Protein AF-A0A8J2JQA1-F1 (afdb_monomer_lite)

Secondary structure (DSSP, 8-state):
-B-B----GGGTTSPPPBPPPP-S----SSPPPPBSEEESSSSSS-EEESBS---B------HHHHHHHHTT-------------STTTS--GGG---------

Sequence (104 aa):
IPYAKPPLGNLRFADPLPFDKWTDVIDGRETGPECAQVNGMGLGAADVFGSEDCLHINVFAPKQLHEETLAGKRTKQPVIVYIHGGGYVMGSSKRVIPRVSLDG

Organism: NCBI:txid39272

Radius of gyration: 17.09 Å; chains: 1; bounding box: 46×27×45 Å

Foldseek 3Di:
DAQFPQCDDVSPPPDTHGDDDDPDDDDLPDFAKFDFAWDDPPPDDTDTDIDSRGRDDHDDDQPVVVVCVVVVHDDDDDDDDDDFDDPVHGDDPVVDDDPPPSPD

pLDDT: mean 87.4, std 12.91, range [43.88, 98.25]

Structure (mmCIF, N/CA/C/O backbone):
data_AF-A0A8J2JQA1-F1
#
_entry.id   AF-A0A8J2JQA1-F1
#
loop_
_atom_site.group_PDB
_atom_site.id
_atom_site.type_symbol
_atom_site.label_atom_id
_atom_site.label_alt_id
_atom_site.label_comp_id
_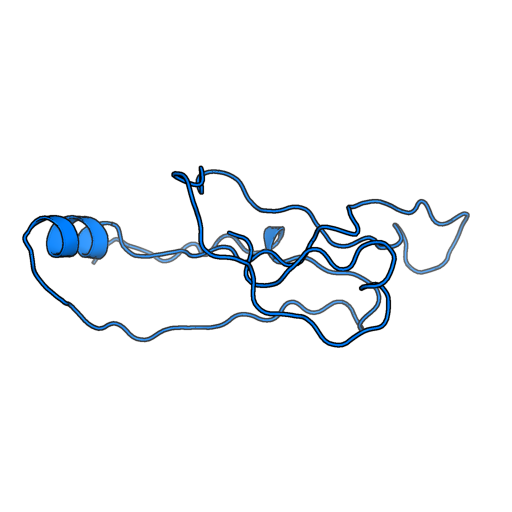atom_site.label_asym_id
_atom_site.label_entity_id
_atom_site.label_seq_id
_atom_site.pdbx_PDB_ins_code
_atom_site.Cartn_x
_atom_site.Cartn_y
_atom_site.Cartn_z
_atom_site.occupancy
_atom_site.B_iso_or_equiv
_atom_site.auth_seq_id
_atom_site.auth_comp_id
_atom_site.auth_asym_id
_atom_site.auth_atom_id
_atom_site.pdbx_PDB_model_num
ATOM 1 N N . ILE A 1 1 ? -0.132 -4.559 3.921 1.00 93.00 1 ILE A N 1
ATOM 2 C CA . ILE A 1 1 ? -1.505 -4.810 3.405 1.00 93.00 1 ILE A CA 1
ATOM 3 C C . ILE A 1 1 ? -1.559 -4.404 1.931 1.00 93.00 1 ILE A C 1
ATOM 5 O O . ILE A 1 1 ? -1.154 -3.278 1.656 1.00 93.00 1 ILE A O 1
ATOM 9 N N . PRO A 1 2 ? -1.990 -5.259 0.987 1.00 94.25 2 PRO A N 1
ATOM 10 C CA . PRO A 1 2 ? -2.126 -4.868 -0.418 1.00 94.25 2 PRO A CA 1
ATOM 11 C C . PRO A 1 2 ? -3.282 -3.872 -0.595 1.00 94.25 2 PRO A C 1
ATOM 13 O O . PRO A 1 2 ? -4.365 -4.085 -0.048 1.00 94.25 2 PRO A O 1
ATOM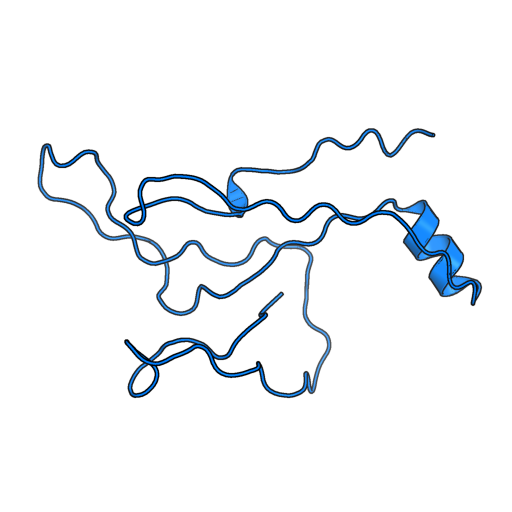 16 N N . TYR A 1 3 ? -3.057 -2.783 -1.336 1.00 94.94 3 TYR A N 1
ATOM 17 C CA . TYR A 1 3 ? -4.100 -1.785 -1.637 1.00 94.94 3 TYR A CA 1
ATOM 18 C C . TYR A 1 3 ? -4.550 -1.790 -3.107 1.00 94.94 3 TYR A C 1
ATOM 20 O O . TYR A 1 3 ? -5.571 -1.191 -3.436 1.00 94.94 3 TYR A O 1
ATOM 28 N N . ALA A 1 4 ? -3.814 -2.472 -3.984 1.00 97.00 4 ALA A N 1
ATOM 29 C CA . ALA A 1 4 ? -4.122 -2.636 -5.402 1.00 97.00 4 ALA A CA 1
ATOM 30 C C . ALA A 1 4 ? -3.620 -4.001 -5.892 1.00 97.00 4 ALA A C 1
ATOM 32 O O . ALA A 1 4 ? -2.797 -4.631 -5.224 1.00 97.00 4 ALA A O 1
ATOM 33 N N . LYS A 1 5 ? -4.108 -4.465 -7.049 1.00 97.12 5 LYS A N 1
ATOM 34 C CA . LYS A 1 5 ? -3.580 -5.680 -7.691 1.00 97.12 5 LYS A CA 1
ATOM 35 C C . LYS A 1 5 ? -2.086 -5.518 -8.000 1.00 97.12 5 LYS A C 1
ATOM 37 O O . LYS A 1 5 ? -1.688 -4.421 -8.395 1.00 97.12 5 LYS A O 1
ATOM 42 N N . PRO A 1 6 ? -1.278 -6.589 -7.886 1.00 96.94 6 PRO A N 1
ATOM 43 C CA . PRO A 1 6 ? 0.122 -6.545 -8.289 1.00 96.94 6 PRO A CA 1
ATOM 44 C C . PRO A 1 6 ? 0.253 -6.065 -9.747 1.00 96.94 6 PRO A C 1
ATOM 46 O O . PRO A 1 6 ? -0.412 -6.631 -10.620 1.00 96.94 6 PRO A O 1
ATOM 49 N N . PRO A 1 7 ? 1.092 -5.058 -10.048 1.00 97.69 7 PRO A N 1
ATOM 50 C CA . PRO A 1 7 ? 1.252 -4.499 -11.393 1.00 97.69 7 PRO A CA 1
ATOM 51 C C . PRO A 1 7 ? 2.156 -5.386 -12.272 1.00 97.69 7 PRO A C 1
ATOM 53 O O . PRO A 1 7 ? 3.128 -4.931 -12.871 1.00 97.69 7 PRO A O 1
ATOM 56 N N . LEU A 1 8 ? 1.856 -6.686 -12.315 1.00 97.75 8 LEU A N 1
ATOM 57 C CA . LEU A 1 8 ? 2.636 -7.710 -13.006 1.00 97.75 8 LEU A CA 1
ATOM 58 C C . LEU A 1 8 ? 2.063 -8.013 -14.394 1.00 97.75 8 LEU A C 1
ATOM 60 O O . LEU A 1 8 ? 0.856 -7.917 -14.628 1.00 97.75 8 LEU A O 1
ATOM 64 N N . GLY A 1 9 ? 2.929 -8.448 -15.313 1.00 97.00 9 GLY A N 1
ATOM 65 C CA . GLY A 1 9 ? 2.528 -8.888 -16.653 1.00 97.00 9 GLY A CA 1
ATOM 66 C C . GLY A 1 9 ? 1.718 -7.820 -17.391 1.00 97.00 9 GLY A C 1
ATOM 67 O O . GLY A 1 9 ? 2.188 -6.700 -17.570 1.00 97.00 9 GLY A O 1
ATOM 68 N N . ASN A 1 10 ? 0.484 -8.153 -17.776 1.00 97.56 10 ASN A N 1
ATOM 69 C CA . ASN A 1 10 ? -0.416 -7.243 -18.500 1.00 97.56 10 ASN A CA 1
ATOM 70 C C . ASN A 1 10 ? -0.890 -6.036 -17.671 1.00 97.56 10 ASN A C 1
ATOM 72 O O . ASN A 1 10 ? -1.477 -5.119 -18.235 1.00 97.56 10 ASN A O 1
ATOM 76 N N . LEU A 1 11 ? -0.673 -6.037 -16.351 1.00 97.94 11 LEU A N 1
ATOM 77 C CA . LEU A 1 11 ? -0.956 -4.889 -15.485 1.00 97.94 11 LEU A CA 1
ATOM 78 C C . LEU A 1 11 ? 0.241 -3.937 -15.362 1.00 97.94 11 LEU A C 1
ATOM 80 O O . LEU A 1 11 ? 0.116 -2.870 -14.763 1.00 97.94 11 LEU A O 1
ATOM 84 N N . ARG A 1 12 ? 1.402 -4.290 -15.928 1.00 97.88 12 ARG A N 1
ATOM 85 C CA . ARG A 1 12 ? 2.546 -3.382 -15.973 1.00 97.88 12 ARG A CA 1
ATOM 86 C C . ARG A 1 12 ? 2.217 -2.202 -16.893 1.00 97.88 12 ARG A C 1
ATOM 88 O O . ARG A 1 12 ? 1.749 -2.399 -18.011 1.00 97.88 12 ARG A O 1
ATOM 95 N N . PHE A 1 13 ? 2.499 -0.986 -16.424 1.00 96.94 13 PHE A N 1
ATOM 96 C CA . PHE A 1 13 ? 2.206 0.279 -17.122 1.00 96.94 13 PHE A CA 1
ATOM 97 C C . PHE A 1 13 ? 0.713 0.566 -17.357 1.00 96.94 13 PHE A C 1
ATOM 99 O O . PHE A 1 13 ? 0.374 1.405 -18.190 1.00 96.94 13 PHE A O 1
ATOM 106 N N . ALA A 1 14 ? -0.171 -0.106 -16.622 1.00 97.62 14 ALA A N 1
ATOM 107 C CA . ALA A 1 14 ? -1.591 0.208 -16.569 1.00 97.62 14 ALA A CA 1
ATOM 108 C C . ALA A 1 14 ? -1.932 0.947 -15.266 1.00 97.62 14 ALA A C 1
ATOM 110 O O . ALA A 1 14 ? -1.166 0.912 -14.298 1.00 97.62 14 ALA A O 1
ATOM 111 N N . ASP A 1 15 ? -3.104 1.581 -15.230 1.00 98.25 15 ASP A N 1
ATOM 112 C CA . ASP A 1 15 ? -3.646 2.137 -13.992 1.00 98.25 15 ASP A CA 1
ATOM 113 C C . ASP A 1 15 ? -3.855 1.029 -12.941 1.00 98.25 15 ASP A C 1
ATOM 115 O O . ASP A 1 15 ? -4.236 -0.099 -13.287 1.00 98.25 15 ASP A O 1
ATOM 119 N N . PRO A 1 16 ? -3.635 1.320 -11.645 1.00 97.62 16 PRO A N 1
ATOM 120 C CA . PRO A 1 16 ? -3.809 0.333 -10.592 1.00 97.62 16 PRO A CA 1
ATOM 121 C C . PRO A 1 16 ? -5.271 -0.109 -10.504 1.00 97.62 16 PRO A C 1
ATOM 123 O O . PRO A 1 16 ? -6.189 0.706 -10.403 1.00 97.62 16 PRO A O 1
ATOM 126 N N . LEU A 1 17 ? -5.485 -1.423 -10.479 1.00 97.88 17 LEU A N 1
ATOM 127 C CA . LEU A 1 17 ? -6.807 -2.000 -10.263 1.00 97.88 17 LEU A CA 1
ATOM 128 C C . LEU A 1 17 ? -7.046 -2.267 -8.771 1.00 97.88 17 LEU A C 1
ATOM 130 O O . LEU A 1 17 ? -6.102 -2.642 -8.066 1.00 97.88 17 LEU A O 1
ATOM 134 N N . PRO A 1 18 ? -8.294 -2.142 -8.280 1.00 96.56 18 PRO A N 1
ATOM 135 C CA . PRO A 1 18 ? -8.636 -2.505 -6.909 1.00 96.56 18 PRO A CA 1
ATOM 136 C C . PRO A 1 18 ? -8.198 -3.932 -6.588 1.00 96.56 18 PRO A C 1
ATOM 138 O O . PRO A 1 18 ? -8.410 -4.842 -7.395 1.00 96.56 18 PRO A O 1
ATOM 141 N N . PHE A 1 19 ? -7.601 -4.127 -5.411 1.00 93.25 19 PHE A N 1
ATOM 142 C CA . PHE A 1 19 ? -7.271 -5.470 -4.945 1.00 93.25 19 PHE A CA 1
ATOM 143 C C . PHE A 1 19 ? -8.547 -6.315 -4.841 1.00 93.25 19 PHE A C 1
ATOM 1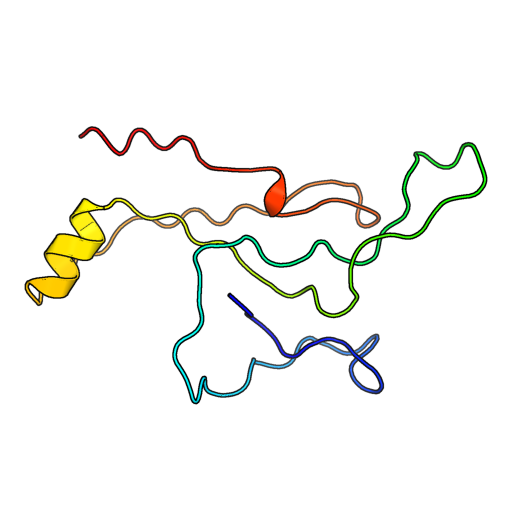45 O O . PHE A 1 19 ? -9.617 -5.804 -4.494 1.00 93.25 19 PHE A O 1
ATOM 152 N N . ASP A 1 20 ? -8.438 -7.603 -5.164 1.00 89.88 20 ASP A N 1
ATOM 153 C CA . ASP A 1 20 ? -9.566 -8.521 -5.040 1.00 89.88 20 ASP A CA 1
ATOM 154 C C . ASP A 1 20 ? -9.986 -8.669 -3.569 1.00 89.88 20 ASP A C 1
ATOM 156 O O . ASP A 1 20 ? -9.267 -8.298 -2.638 1.00 89.88 20 ASP A O 1
ATOM 160 N N . LYS A 1 21 ? -11.185 -9.203 -3.332 1.00 89.00 21 LYS A N 1
ATOM 161 C CA . LYS A 1 21 ? -11.640 -9.452 -1.960 1.00 89.00 21 LYS A CA 1
ATOM 162 C C . LYS A 1 21 ? -10.658 -10.385 -1.255 1.00 89.00 21 LYS A C 1
ATOM 164 O O . LYS A 1 21 ? -10.269 -11.409 -1.810 1.00 89.00 21 LYS A O 1
ATOM 169 N N . TRP A 1 22 ? -10.309 -10.051 -0.018 1.00 86.75 22 TRP A N 1
ATOM 170 C CA . TRP A 1 22 ? -9.519 -10.935 0.829 1.00 86.75 22 TRP A CA 1
ATOM 171 C C . TRP A 1 22 ? -10.355 -12.168 1.157 1.00 86.75 22 TRP A C 1
ATOM 173 O O . TRP A 1 22 ? -11.446 -12.046 1.716 1.00 86.75 22 TRP A O 1
ATOM 183 N N . THR A 1 23 ? -9.869 -13.339 0.760 1.00 89.06 23 THR A N 1
ATOM 184 C CA . THR A 1 23 ? -10.510 -14.624 1.067 1.00 89.06 23 THR A CA 1
ATOM 185 C C . THR A 1 23 ? -10.102 -15.144 2.437 1.00 89.06 23 THR A C 1
ATOM 187 O O . THR A 1 23 ? -10.872 -15.866 3.062 1.00 89.06 23 THR A O 1
ATOM 190 N N . ASP A 1 24 ? -8.932 -14.720 2.918 1.00 89.12 24 ASP A N 1
ATOM 191 C CA . ASP A 1 24 ? -8.285 -15.224 4.123 1.00 89.12 24 ASP A CA 1
ATOM 192 C C . ASP A 1 24 ? -7.708 -14.088 4.976 1.00 89.12 24 ASP A C 1
ATOM 194 O O . ASP A 1 24 ? -7.596 -12.933 4.548 1.00 89.12 24 ASP A O 1
ATOM 198 N N . VAL A 1 25 ? -7.331 -14.425 6.212 1.00 90.94 25 VAL A N 1
ATOM 199 C CA . VAL A 1 25 ? -6.651 -13.498 7.123 1.00 90.94 25 VAL A CA 1
ATOM 200 C C . VAL A 1 25 ? -5.266 -13.165 6.569 1.00 90.94 25 VAL A C 1
ATOM 202 O O . VAL A 1 25 ? -4.448 -14.052 6.339 1.00 90.94 25 VAL A O 1
ATOM 205 N N . ILE A 1 26 ? -4.985 -11.872 6.405 1.00 88.50 26 ILE A N 1
ATOM 206 C CA . ILE A 1 26 ? -3.661 -11.379 6.020 1.00 88.50 26 ILE A CA 1
ATOM 207 C C . ILE A 1 26 ? -2.835 -11.152 7.285 1.00 88.50 26 ILE A C 1
ATOM 209 O O . ILE A 1 26 ? -3.240 -10.395 8.170 1.00 88.50 26 ILE A O 1
ATOM 213 N N . ASP A 1 27 ? -1.651 -11.759 7.349 1.00 90.81 27 ASP A N 1
ATOM 214 C CA . ASP A 1 27 ? -0.668 -11.432 8.379 1.00 90.81 27 ASP A CA 1
ATOM 215 C C . ASP A 1 27 ? -0.077 -10.038 8.117 1.00 90.81 27 ASP A C 1
ATOM 217 O O . ASP A 1 27 ? 0.727 -9.832 7.209 1.00 90.81 27 ASP A O 1
ATOM 221 N N . GLY A 1 28 ? -0.528 -9.058 8.899 1.00 90.06 28 GLY A N 1
ATOM 222 C CA . GLY A 1 28 ? -0.113 -7.660 8.798 1.00 90.06 28 GLY A CA 1
ATOM 223 C C . GLY A 1 28 ? 1.053 -7.268 9.706 1.00 90.06 28 GLY A C 1
ATOM 224 O O . GLY A 1 28 ? 1.243 -6.073 9.918 1.00 90.06 28 GLY A O 1
ATOM 225 N N . ARG A 1 29 ? 1.786 -8.226 10.294 1.00 90.38 29 ARG A N 1
ATOM 226 C CA . ARG A 1 29 ? 2.869 -7.936 11.257 1.00 90.38 29 ARG A CA 1
ATOM 227 C C . ARG A 1 29 ? 4.153 -7.421 10.610 1.00 90.38 29 ARG A C 1
ATOM 229 O O . ARG A 1 29 ? 4.915 -6.719 11.265 1.00 90.38 29 ARG A O 1
ATOM 236 N N . GLU A 1 30 ? 4.366 -7.738 9.337 1.00 90.19 30 GLU A N 1
ATOM 237 C CA . GLU A 1 30 ? 5.556 -7.350 8.582 1.00 90.19 30 GLU A CA 1
ATOM 238 C C . GLU A 1 30 ? 5.248 -6.269 7.543 1.00 90.19 30 GLU A C 1
ATOM 240 O O . GLU A 1 30 ? 4.148 -6.175 6.990 1.00 90.19 30 GLU A O 1
ATOM 245 N N . THR A 1 31 ? 6.256 -5.453 7.243 1.00 90.69 31 THR A N 1
ATOM 246 C CA . THR A 1 31 ? 6.132 -4.424 6.204 1.00 90.69 31 THR A CA 1
ATOM 247 C C . THR A 1 31 ? 6.175 -5.034 4.801 1.00 90.69 31 THR A C 1
ATOM 249 O O . THR A 1 31 ? 7.045 -5.854 4.486 1.00 90.69 31 THR A O 1
ATOM 252 N N . GLY A 1 32 ? 5.270 -4.580 3.926 1.00 90.62 32 GLY A N 1
ATOM 253 C CA . GLY A 1 32 ? 5.218 -5.012 2.521 1.00 90.62 32 GLY A CA 1
ATOM 254 C C . GLY A 1 32 ? 6.475 -4.614 1.733 1.00 90.62 32 GLY A C 1
ATOM 255 O O . GLY A 1 32 ? 7.148 -3.668 2.134 1.00 90.62 32 GLY A O 1
ATOM 256 N N . PRO A 1 33 ? 6.828 -5.321 0.647 1.00 93.56 33 PRO A N 1
ATOM 257 C CA . PRO A 1 33 ? 8.098 -5.151 -0.068 1.00 93.56 33 PRO A CA 1
ATOM 258 C C . PRO A 1 33 ? 8.296 -3.736 -0.638 1.00 93.56 33 PRO A C 1
ATOM 260 O O . PRO A 1 33 ? 7.336 -3.027 -0.929 1.00 93.56 33 PRO A O 1
ATOM 263 N N . GLU A 1 34 ? 9.557 -3.329 -0.815 1.00 94.31 34 GLU A N 1
ATOM 264 C CA . GLU A 1 34 ? 9.878 -2.090 -1.538 1.00 94.31 34 GLU A CA 1
ATOM 265 C C . GLU A 1 34 ? 9.642 -2.281 -3.036 1.00 94.31 34 GLU A C 1
ATOM 267 O O . GLU A 1 34 ? 9.878 -3.371 -3.567 1.00 94.31 34 GLU A O 1
ATOM 272 N N . CYS A 1 35 ? 9.219 -1.220 -3.722 1.00 96.12 35 CYS A N 1
ATOM 273 C CA . CYS A 1 35 ? 9.117 -1.251 -5.175 1.00 96.12 35 CYS A CA 1
ATOM 274 C C . CYS A 1 35 ? 10.484 -1.428 -5.826 1.00 96.12 35 CYS A C 1
ATOM 276 O O . CYS A 1 35 ? 11.484 -0.929 -5.304 1.00 96.12 35 CYS A O 1
ATOM 278 N N . ALA A 1 36 ? 10.494 -2.119 -6.967 1.00 94.69 36 ALA A N 1
ATOM 279 C CA . ALA A 1 36 ? 11.671 -2.286 -7.804 1.00 94.69 36 ALA A CA 1
ATOM 280 C C . ALA A 1 36 ? 12.336 -0.923 -8.067 1.00 94.69 36 ALA A C 1
ATOM 282 O O . ALA A 1 36 ? 11.726 -0.031 -8.658 1.00 94.69 36 ALA A O 1
ATOM 283 N N . GLN A 1 37 ? 13.564 -0.750 -7.583 1.00 92.75 37 GLN A N 1
ATOM 284 C CA . GLN A 1 37 ? 14.306 0.508 -7.655 1.00 92.75 37 GLN A CA 1
ATOM 285 C C . GLN A 1 37 ? 15.815 0.247 -7.716 1.00 92.75 37 GLN A C 1
ATOM 287 O O . GLN A 1 37 ? 16.283 -0.855 -7.428 1.00 92.75 37 GLN A O 1
ATOM 292 N N . VAL A 1 38 ? 16.583 1.258 -8.116 1.00 87.06 38 VAL A N 1
ATOM 293 C CA . VAL A 1 38 ? 18.043 1.163 -8.265 1.00 87.06 38 VAL A CA 1
ATOM 294 C C . VAL A 1 38 ? 18.774 1.549 -6.981 1.00 87.06 38 VAL A C 1
ATOM 296 O O . VAL A 1 38 ? 18.443 2.547 -6.337 1.00 87.06 38 VAL A O 1
ATOM 299 N N . ASN A 1 39 ? 19.800 0.779 -6.616 1.00 75.06 39 ASN A N 1
ATOM 300 C CA . ASN A 1 39 ? 20.707 1.118 -5.528 1.00 75.06 39 ASN A CA 1
ATOM 301 C C . ASN A 1 39 ? 21.809 2.059 -6.051 1.00 75.06 39 ASN A C 1
ATOM 303 O O . ASN A 1 39 ? 22.695 1.638 -6.790 1.00 75.06 39 ASN A O 1
ATOM 307 N N . GLY A 1 40 ? 21.742 3.345 -5.692 1.00 65.69 40 GLY A N 1
ATOM 308 C CA . GLY A 1 40 ? 22.785 4.336 -5.989 1.00 65.69 40 GLY A CA 1
ATOM 309 C C . GLY A 1 40 ? 22.312 5.550 -6.797 1.00 65.69 40 GLY A C 1
ATOM 310 O O . GLY A 1 40 ? 21.446 5.459 -7.662 1.00 65.69 40 GLY A O 1
ATOM 311 N N . MET A 1 41 ? 22.919 6.714 -6.536 1.00 62.38 41 MET A N 1
ATOM 312 C CA . MET A 1 41 ? 22.653 7.983 -7.240 1.00 62.38 41 MET A CA 1
ATOM 313 C C . MET A 1 41 ? 23.309 8.047 -8.639 1.00 62.38 41 MET A C 1
ATOM 315 O O . MET A 1 41 ? 23.844 9.079 -9.030 1.00 62.38 41 MET A O 1
ATOM 319 N N . GLY A 1 42 ? 23.314 6.940 -9.389 1.00 55.78 42 GLY A N 1
ATOM 320 C CA . GLY A 1 42 ? 23.797 6.911 -10.778 1.00 55.78 42 GLY A CA 1
ATOM 321 C C . GLY A 1 42 ? 25.321 6.904 -10.975 1.00 55.78 42 GLY A C 1
ATOM 322 O O . GLY A 1 42 ? 25.782 7.177 -12.078 1.00 55.78 42 GLY A O 1
ATOM 323 N N . LEU A 1 43 ? 26.113 6.582 -9.947 1.00 55.84 43 LEU A N 1
ATOM 324 C CA . LEU A 1 43 ? 27.578 6.475 -10.035 1.00 55.84 43 LEU A CA 1
ATOM 325 C C . LEU A 1 43 ? 28.026 5.004 -9.937 1.00 55.84 43 LEU A C 1
ATOM 327 O O . LEU A 1 43 ? 28.629 4.602 -8.948 1.00 55.84 43 LEU A O 1
ATOM 331 N N . GLY A 1 44 ? 27.685 4.181 -10.933 1.00 60.88 44 GLY A N 1
ATOM 332 C CA . GLY A 1 44 ? 28.117 2.777 -11.011 1.00 60.88 44 GLY A CA 1
ATOM 333 C C . GLY A 1 44 ? 27.111 1.852 -11.699 1.00 60.88 44 GLY A C 1
ATOM 334 O O . GLY A 1 44 ? 26.055 2.302 -12.145 1.00 60.88 44 GLY A O 1
ATOM 335 N N . ALA A 1 45 ? 27.438 0.556 -11.784 1.00 60.00 45 ALA A N 1
ATOM 336 C CA . ALA A 1 45 ? 26.469 -0.468 -12.171 1.00 60.00 45 ALA A CA 1
ATOM 337 C C . ALA A 1 45 ? 25.353 -0.491 -11.117 1.00 60.00 45 ALA A C 1
ATOM 339 O O . ALA A 1 45 ? 25.594 -0.815 -9.958 1.00 60.00 45 ALA A O 1
ATOM 340 N N . ALA A 1 46 ? 24.164 -0.045 -11.506 1.00 68.75 46 ALA A N 1
ATOM 341 C CA . ALA A 1 46 ? 23.037 0.077 -10.601 1.00 68.75 46 ALA A CA 1
ATOM 342 C C . ALA A 1 46 ? 22.406 -1.300 -10.366 1.00 68.75 46 ALA A C 1
ATOM 344 O O . ALA A 1 46 ? 21.761 -1.846 -11.262 1.00 68.75 46 ALA A O 1
ATOM 345 N N . ASP A 1 47 ? 22.564 -1.841 -9.160 1.00 82.19 47 ASP A N 1
ATOM 346 C CA . ASP A 1 47 ? 21.841 -3.041 -8.753 1.00 82.19 47 ASP A CA 1
ATOM 347 C C . ASP A 1 47 ? 20.361 -2.695 -8.559 1.00 82.19 47 ASP A C 1
ATOM 349 O O . ASP A 1 47 ? 20.007 -1.810 -7.773 1.00 82.19 47 ASP A O 1
ATOM 353 N N . VAL A 1 48 ? 19.486 -3.388 -9.288 1.00 87.94 48 VAL A N 1
ATOM 354 C CA . VAL A 1 48 ? 18.037 -3.301 -9.082 1.00 87.94 48 VAL A CA 1
ATOM 355 C C . VAL A 1 48 ? 17.659 -4.221 -7.929 1.00 87.94 48 VAL A C 1
ATOM 357 O O . VAL A 1 48 ? 18.005 -5.401 -7.925 1.00 87.94 48 VAL A O 1
ATOM 360 N N . PHE A 1 49 ? 16.919 -3.691 -6.960 1.00 90.50 49 PHE A N 1
ATOM 361 C CA . PHE A 1 49 ? 16.398 -4.444 -5.823 1.00 90.50 49 PHE A CA 1
ATOM 362 C C . PHE A 1 49 ? 14.912 -4.146 -5.611 1.00 90.50 49 PHE A C 1
ATOM 364 O O . PHE A 1 49 ? 14.368 -3.210 -6.192 1.00 90.50 49 PHE A O 1
ATOM 371 N N . GLY A 1 50 ? 14.258 -4.929 -4.751 1.00 93.56 50 GLY A N 1
ATOM 372 C CA . GLY A 1 50 ? 12.827 -4.805 -4.465 1.00 93.56 50 GLY A CA 1
ATOM 373 C C . GLY A 1 50 ? 11.976 -5.770 -5.291 1.00 93.56 50 GLY A C 1
ATOM 374 O O . GLY A 1 50 ? 12.475 -6.753 -5.834 1.00 93.56 50 GLY A O 1
ATOM 375 N N . SER A 1 51 ? 10.674 -5.501 -5.342 1.00 96.12 51 SER A N 1
ATOM 376 C CA . SER A 1 51 ? 9.674 -6.312 -6.041 1.00 96.12 51 SER A CA 1
ATOM 377 C C . SER A 1 51 ? 8.792 -5.427 -6.918 1.00 96.12 51 SER A C 1
ATOM 379 O O . SER A 1 51 ? 8.540 -4.272 -6.585 1.00 96.12 51 SER A O 1
ATOM 381 N N . GLU A 1 52 ? 8.282 -5.960 -8.027 1.00 96.94 52 GLU A N 1
ATOM 382 C CA . GLU A 1 52 ? 7.203 -5.298 -8.776 1.00 96.94 52 GLU A CA 1
ATOM 383 C C . GLU A 1 52 ? 5.849 -5.454 -8.081 1.00 96.94 52 GLU A C 1
ATOM 385 O O . GLU A 1 52 ? 5.001 -4.569 -8.159 1.00 96.94 52 GLU A O 1
ATOM 390 N N . ASP A 1 53 ? 5.658 -6.544 -7.337 1.00 96.81 53 ASP A N 1
ATOM 391 C CA . ASP A 1 53 ? 4.526 -6.687 -6.429 1.00 96.81 53 ASP A CA 1
ATOM 392 C C . ASP A 1 53 ? 4.792 -5.886 -5.148 1.00 96.81 53 ASP A C 1
ATOM 394 O O . ASP A 1 53 ? 5.228 -6.430 -4.136 1.00 96.81 53 ASP A O 1
ATOM 398 N N . CYS A 1 54 ? 4.619 -4.564 -5.226 1.00 96.81 54 CYS A N 1
ATOM 399 C CA . CYS A 1 54 ? 4.974 -3.623 -4.160 1.00 96.81 54 CYS A CA 1
ATOM 400 C C . CYS A 1 54 ? 3.861 -2.646 -3.763 1.00 96.81 54 CYS A C 1
ATOM 402 O O . CYS A 1 54 ? 4.086 -1.783 -2.915 1.00 96.81 54 CYS A O 1
ATOM 404 N N . LEU A 1 55 ? 2.650 -2.777 -4.320 1.00 96.75 55 LEU A N 1
ATOM 405 C CA . LEU A 1 55 ? 1.513 -1.892 -4.020 1.00 96.75 55 LEU A CA 1
ATOM 406 C C . LEU A 1 55 ? 0.879 -2.231 -2.658 1.00 96.75 55 LEU A C 1
ATOM 408 O O . LEU A 1 55 ? -0.255 -2.702 -2.542 1.00 96.75 55 LEU A O 1
ATOM 412 N N . HIS A 1 56 ? 1.662 -1.983 -1.608 1.00 95.25 56 HIS A N 1
ATOM 413 C CA . HIS A 1 56 ? 1.366 -2.289 -0.218 1.00 95.25 56 HIS A CA 1
ATOM 414 C C . HIS A 1 56 ? 1.388 -1.033 0.659 1.00 95.25 56 HIS A C 1
ATOM 416 O O . HIS A 1 56 ? 2.199 -0.126 0.479 1.00 95.25 56 HIS A O 1
ATOM 422 N N . ILE A 1 57 ? 0.508 -1.010 1.658 1.00 94.94 57 ILE A N 1
ATOM 423 C CA . ILE A 1 57 ? 0.437 0.017 2.695 1.00 94.94 57 ILE A CA 1
ATOM 424 C C . ILE A 1 57 ? 0.703 -0.595 4.074 1.00 94.94 57 ILE A C 1
ATOM 4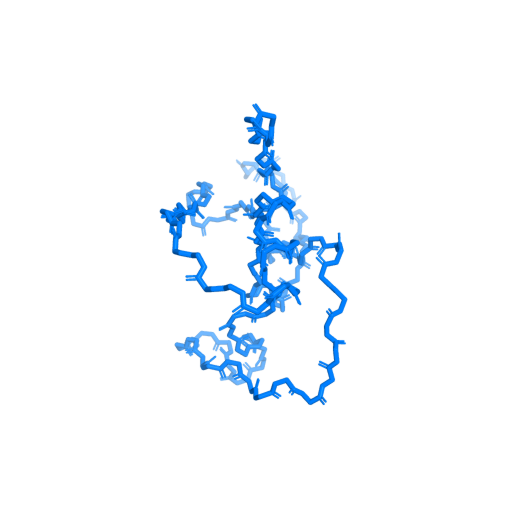26 O O . ILE A 1 57 ? 0.338 -1.749 4.345 1.00 94.94 57 ILE A O 1
ATOM 430 N N . ASN A 1 58 ? 1.324 0.204 4.939 1.00 93.38 58 ASN A N 1
ATOM 431 C CA . ASN A 1 58 ? 1.502 -0.076 6.359 1.00 93.38 58 ASN A CA 1
ATOM 432 C C . ASN A 1 58 ? 0.530 0.816 7.141 1.00 93.38 58 ASN A C 1
ATOM 434 O O . ASN A 1 58 ? 0.432 2.010 6.857 1.00 93.38 58 ASN A O 1
ATOM 438 N N . VAL A 1 59 ? -0.189 0.244 8.107 1.00 92.00 59 VAL A N 1
ATOM 439 C CA . VAL A 1 59 ? -1.156 0.970 8.939 1.00 92.00 59 VAL A CA 1
ATOM 440 C C . VAL A 1 59 ? -0.707 0.878 10.387 1.00 92.00 59 VAL A C 1
ATOM 442 O O . VAL A 1 59 ? -0.498 -0.215 10.904 1.00 92.00 59 VAL A O 1
ATOM 445 N N . PHE A 1 60 ? -0.580 2.030 11.036 1.00 89.94 60 PHE A N 1
ATOM 446 C CA . PHE A 1 60 ? -0.244 2.139 12.450 1.00 89.94 60 PHE A CA 1
ATOM 447 C C . PHE A 1 60 ? -1.418 2.793 13.169 1.00 89.94 60 PHE A C 1
ATOM 449 O O . PHE A 1 60 ? -1.918 3.826 12.726 1.00 89.94 60 PHE A O 1
ATOM 456 N N . ALA A 1 61 ? -1.864 2.184 14.263 1.00 89.19 61 ALA A N 1
ATOM 457 C CA . ALA A 1 61 ? -2.993 2.661 15.047 1.00 89.19 61 ALA A CA 1
ATOM 458 C C . ALA A 1 61 ? -2.716 2.467 16.548 1.00 89.19 61 ALA A C 1
ATOM 460 O O . ALA A 1 61 ? -2.079 1.475 16.915 1.00 89.19 61 ALA A O 1
ATOM 461 N N . PRO A 1 62 ? -3.198 3.375 17.419 1.00 88.19 62 PRO A N 1
ATOM 462 C CA . PRO A 1 62 ? -3.176 3.178 18.862 1.00 88.19 62 PRO A CA 1
ATOM 463 C C . PRO A 1 62 ? -3.788 1.848 19.292 1.00 88.19 62 PRO A C 1
ATOM 465 O O . PRO A 1 62 ? -4.857 1.464 18.813 1.00 88.19 62 PRO A O 1
ATOM 468 N N . LYS A 1 63 ? -3.142 1.169 20.245 1.00 88.62 63 LYS A N 1
ATOM 469 C CA . LYS A 1 63 ? -3.627 -0.109 20.783 1.00 88.62 63 LYS A CA 1
ATOM 470 C C . LYS A 1 63 ? -5.022 0.031 21.403 1.00 88.62 63 LYS A C 1
ATOM 472 O O . LYS A 1 63 ? -5.855 -0.856 21.248 1.00 88.62 63 LYS A O 1
ATOM 477 N N . GLN A 1 64 ? -5.302 1.174 22.018 1.00 89.94 64 GLN A N 1
ATOM 478 C CA . GLN A 1 64 ? -6.590 1.509 22.618 1.00 89.94 64 GLN A CA 1
ATOM 479 C C . GLN A 1 64 ? -7.732 1.419 21.591 1.00 89.94 64 GLN A C 1
ATOM 481 O O . GLN A 1 64 ? -8.809 0.933 21.917 1.00 89.94 64 GLN A O 1
ATOM 486 N N . LEU A 1 65 ? -7.496 1.781 20.321 1.00 90.12 65 LEU A N 1
ATOM 487 C CA . LEU A 1 65 ? -8.515 1.641 19.270 1.00 90.12 65 LEU A CA 1
ATOM 488 C C . LEU A 1 65 ? -8.841 0.185 18.964 1.00 90.12 65 LEU A C 1
ATOM 490 O O . LEU A 1 65 ? -9.985 -0.135 18.642 1.00 90.12 65 LEU A O 1
ATOM 494 N N . HIS A 1 66 ? -7.851 -0.703 19.054 1.00 88.62 66 HIS A N 1
ATOM 495 C CA . HIS A 1 66 ? -8.085 -2.132 18.905 1.00 88.62 66 HIS A CA 1
ATOM 496 C C . HIS A 1 66 ? -8.968 -2.652 20.046 1.00 88.62 66 HIS A C 1
ATOM 498 O O . HIS A 1 66 ? -9.971 -3.313 19.785 1.00 88.62 66 HIS A O 1
ATOM 504 N N . GLU A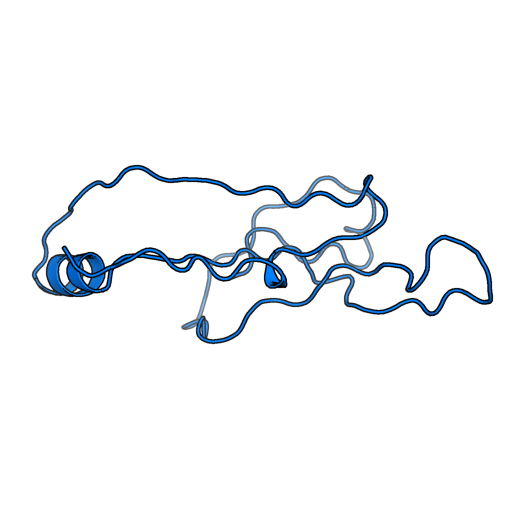 1 67 ? -8.657 -2.284 21.289 1.00 91.75 67 GLU A N 1
ATOM 505 C CA . GLU A 1 67 ? -9.438 -2.663 22.474 1.00 91.75 67 GLU A CA 1
ATOM 506 C C . GLU A 1 67 ? -10.880 -2.129 22.406 1.00 91.75 67 GLU A C 1
ATOM 508 O O . GLU A 1 67 ? -11.836 -2.870 22.640 1.00 91.75 67 GLU A O 1
ATOM 513 N N . GLU A 1 68 ? -11.067 -0.874 21.994 1.00 92.81 68 GLU A N 1
ATOM 514 C CA . GLU A 1 68 ? -12.389 -0.281 21.773 1.00 92.81 68 GLU A CA 1
ATOM 515 C C . GLU A 1 68 ? -13.177 -0.990 20.666 1.00 92.81 68 GLU A C 1
ATOM 517 O O . GLU A 1 68 ? -14.376 -1.236 20.823 1.00 92.81 68 GLU A O 1
ATOM 522 N N . THR A 1 69 ? -12.507 -1.359 19.570 1.00 91.62 69 THR A N 1
ATOM 523 C CA . THR A 1 69 ? -13.123 -2.097 18.459 1.00 91.62 69 THR A CA 1
ATOM 524 C C . THR A 1 69 ? -13.604 -3.474 18.916 1.00 91.62 69 THR A C 1
ATOM 526 O O . THR A 1 69 ? -14.728 -3.864 18.599 1.00 91.62 69 THR A O 1
ATOM 529 N N . LEU A 1 70 ? -12.797 -4.193 19.706 1.00 92.38 70 LEU A N 1
ATOM 530 C CA . LEU A 1 70 ? -13.181 -5.482 20.293 1.00 92.38 70 LEU A CA 1
ATOM 531 C C . LEU A 1 70 ? -14.364 -5.349 21.264 1.00 92.38 70 LEU A C 1
ATOM 533 O O . LEU A 1 70 ? -15.194 -6.252 21.344 1.00 92.38 70 LEU A O 1
ATOM 537 N N . ALA A 1 71 ? -14.488 -4.210 21.949 1.00 94.88 71 ALA A N 1
ATOM 538 C CA . ALA A 1 71 ? -15.632 -3.882 22.800 1.00 94.88 71 ALA A CA 1
ATOM 539 C C . ALA A 1 71 ? -16.878 -3.403 22.018 1.00 94.88 71 ALA A C 1
ATOM 541 O O . ALA A 1 71 ? -17.853 -2.956 22.624 1.00 94.88 71 ALA A O 1
ATOM 542 N N . GLY A 1 72 ? -16.863 -3.456 20.681 1.00 94.88 72 GLY A N 1
ATOM 543 C CA . GLY A 1 72 ? -17.983 -3.057 19.824 1.00 94.88 72 GLY A CA 1
ATOM 544 C C . GLY A 1 72 ? -18.137 -1.545 19.631 1.00 94.88 72 GLY A C 1
ATOM 545 O O . GLY A 1 72 ? -19.120 -1.099 19.032 1.00 94.88 72 GLY A O 1
ATOM 546 N N . LYS A 1 73 ? -17.182 -0.735 20.105 1.00 94.50 73 LYS A N 1
ATOM 547 C CA . LYS A 1 73 ? -17.190 0.715 19.889 1.00 94.50 73 LYS A CA 1
ATOM 548 C C . LYS A 1 73 ? -16.648 1.047 18.502 1.00 94.50 73 LYS A C 1
ATOM 550 O O . LYS A 1 73 ? -15.735 0.406 17.991 1.00 94.50 73 LYS A O 1
ATOM 555 N N . ARG A 1 74 ? -17.203 2.095 17.892 1.00 87.88 74 ARG A N 1
ATOM 556 C CA . ARG A 1 74 ? -16.722 2.651 16.619 1.00 87.88 74 ARG A CA 1
ATOM 557 C C . ARG A 1 74 ? -16.178 4.055 16.831 1.00 87.88 74 ARG A C 1
ATOM 559 O O . ARG A 1 74 ? -16.853 5.042 16.541 1.00 87.88 74 ARG A O 1
ATOM 566 N N . THR A 1 75 ? -14.960 4.132 17.347 1.00 90.38 75 THR A N 1
ATOM 567 C CA . THR A 1 75 ? -14.258 5.398 17.567 1.00 90.38 75 THR A CA 1
ATOM 568 C C . THR A 1 75 ? -13.636 5.878 16.260 1.00 90.38 75 THR A C 1
ATOM 570 O O . THR A 1 75 ? -12.885 5.153 15.611 1.00 90.38 75 THR A O 1
ATOM 573 N N . LYS A 1 76 ? -13.956 7.107 15.846 1.00 90.12 76 LYS A N 1
ATOM 574 C CA . LYS A 1 76 ? -13.308 7.755 14.698 1.00 90.12 76 LYS A CA 1
ATOM 575 C C . LYS A 1 76 ? -12.072 8.503 15.179 1.00 90.12 76 LYS A C 1
ATOM 577 O O . LYS A 1 76 ? -12.137 9.188 16.194 1.00 90.12 76 LYS A O 1
ATOM 582 N N . GLN A 1 77 ? -10.985 8.407 14.425 1.00 90.19 77 GLN A N 1
ATOM 583 C CA . GLN A 1 77 ? -9.738 9.118 14.697 1.00 90.19 77 GLN A CA 1
ATOM 584 C C . GLN A 1 77 ? -9.272 9.861 13.441 1.00 90.19 77 GLN A C 1
ATOM 586 O O . GLN A 1 77 ? -9.586 9.419 12.329 1.00 90.19 77 GLN A O 1
ATOM 591 N N . PRO A 1 78 ? -8.528 10.970 13.584 1.00 93.44 78 PRO A N 1
ATOM 592 C CA . PRO A 1 78 ? -7.834 11.590 12.463 1.00 93.44 78 PRO A CA 1
ATOM 593 C C . PRO A 1 78 ? -6.880 10.594 11.792 1.00 93.44 78 PRO A C 1
ATOM 595 O O . PRO A 1 78 ? -6.201 9.821 12.467 1.00 93.44 78 PRO A O 1
ATOM 598 N N . VAL A 1 79 ? -6.813 10.629 10.460 1.00 94.31 79 VAL A N 1
ATOM 599 C CA . VAL A 1 79 ? -5.927 9.768 9.666 1.00 94.31 79 VAL A CA 1
ATOM 600 C C . VAL A 1 79 ? -4.867 10.629 8.996 1.00 94.31 79 VAL A C 1
ATOM 602 O O . VAL A 1 79 ? -5.189 11.617 8.341 1.00 94.31 79 VAL A O 1
ATOM 605 N N . ILE A 1 80 ? -3.605 10.226 9.135 1.00 93.69 80 ILE A N 1
ATOM 606 C CA . ILE A 1 80 ? -2.476 10.815 8.413 1.00 93.69 80 ILE A CA 1
ATOM 607 C C . ILE A 1 80 ? -2.049 9.827 7.332 1.00 93.69 80 ILE A C 1
ATOM 609 O O . ILE A 1 80 ? -1.746 8.672 7.626 1.00 93.69 80 ILE A O 1
ATOM 613 N N . VAL A 1 81 ? -2.001 10.292 6.084 1.00 95.50 81 VAL A N 1
ATOM 614 C CA . VAL A 1 81 ? -1.477 9.520 4.953 1.00 95.50 81 VAL A CA 1
ATOM 615 C C . VAL A 1 81 ? -0.099 10.067 4.605 1.00 95.50 81 VAL A C 1
ATOM 617 O O . VAL A 1 81 ? 0.036 11.225 4.219 1.00 95.50 81 VAL A O 1
ATOM 620 N N . TYR A 1 82 ? 0.928 9.236 4.767 1.00 93.94 82 TYR A N 1
ATOM 621 C CA . TYR A 1 82 ? 2.308 9.589 4.447 1.00 93.94 82 TYR A CA 1
ATOM 622 C C . TYR A 1 82 ? 2.688 9.070 3.059 1.00 93.94 82 TYR A C 1
ATOM 624 O O . TYR A 1 82 ? 2.534 7.883 2.773 1.00 93.94 82 TYR A O 1
ATOM 632 N N . ILE A 1 83 ? 3.227 9.956 2.223 1.00 95.00 83 ILE A N 1
ATOM 633 C CA . ILE A 1 83 ? 3.766 9.627 0.902 1.00 95.00 83 ILE A CA 1
ATOM 634 C C . ILE A 1 83 ? 5.276 9.845 0.969 1.00 95.00 83 ILE A C 1
ATOM 636 O O . ILE A 1 83 ? 5.736 10.948 1.270 1.00 95.00 83 ILE A O 1
ATOM 640 N N . HIS A 1 84 ? 6.053 8.788 0.740 1.00 94.00 84 HIS A N 1
ATOM 641 C CA . HIS A 1 84 ? 7.508 8.880 0.811 1.00 94.00 84 HIS A CA 1
ATOM 642 C C . HIS A 1 84 ? 8.077 9.702 -0.356 1.00 94.00 84 HIS A C 1
ATOM 644 O O . HIS A 1 84 ? 7.518 9.738 -1.450 1.00 94.00 84 HIS A O 1
ATOM 650 N N . GLY A 1 85 ? 9.227 10.339 -0.126 1.00 92.88 85 GLY A N 1
ATOM 651 C CA . GLY A 1 85 ? 9.998 10.995 -1.184 1.00 92.88 85 GLY A CA 1
ATOM 652 C C . GLY A 1 85 ? 10.813 10.005 -2.026 1.00 92.88 85 GLY A C 1
ATOM 653 O O . GLY A 1 85 ? 10.574 8.800 -1.996 1.00 92.88 85 GLY A O 1
ATOM 654 N N . GLY A 1 86 ? 11.826 10.524 -2.726 1.00 90.12 86 GLY A N 1
ATOM 655 C CA . GLY A 1 86 ? 12.756 9.728 -3.544 1.00 90.12 86 GLY A CA 1
ATOM 656 C C . GLY A 1 86 ? 12.665 9.979 -5.053 1.00 90.12 86 GLY A C 1
ATOM 657 O O . GLY A 1 86 ? 13.102 9.151 -5.848 1.00 90.12 86 GLY A O 1
ATOM 658 N N . GLY A 1 87 ? 12.114 11.132 -5.453 1.00 91.44 87 GLY A N 1
ATOM 659 C CA . GLY A 1 87 ? 12.243 11.659 -6.816 1.00 91.44 87 GLY A CA 1
ATOM 660 C C . GLY A 1 87 ? 11.639 10.777 -7.908 1.00 91.44 87 GLY A C 1
ATOM 661 O O . GLY A 1 87 ? 12.123 10.815 -9.031 1.00 91.44 87 GLY A O 1
ATOM 662 N N . TYR A 1 88 ? 10.626 9.971 -7.572 1.00 90.94 88 TYR A N 1
ATOM 663 C CA . TYR A 1 88 ? 9.973 8.997 -8.463 1.00 90.94 88 TYR A CA 1
ATOM 664 C C . TYR A 1 88 ? 10.858 7.835 -8.943 1.00 90.94 88 TYR A C 1
ATOM 666 O O . TYR A 1 88 ? 10.412 7.035 -9.758 1.00 90.94 88 TYR A O 1
ATOM 674 N N . VAL A 1 89 ? 12.086 7.714 -8.432 1.00 89.56 89 VAL A N 1
ATOM 675 C CA . VAL A 1 89 ? 13.046 6.669 -8.839 1.00 89.56 89 VAL A CA 1
ATOM 676 C C . VAL A 1 89 ? 13.408 5.710 -7.709 1.00 89.56 89 VAL A C 1
ATOM 678 O O . VAL A 1 89 ? 13.943 4.635 -7.960 1.00 89.56 89 VAL A O 1
ATOM 681 N N . MET A 1 90 ? 13.134 6.096 -6.463 1.00 90.25 90 MET A N 1
ATOM 682 C CA . MET A 1 90 ? 13.389 5.293 -5.271 1.00 90.25 90 MET A CA 1
ATOM 683 C C . MET A 1 90 ? 12.473 5.719 -4.119 1.00 90.25 90 MET A C 1
ATOM 685 O O . MET A 1 90 ? 11.738 6.701 -4.217 1.00 90.25 90 MET A O 1
ATOM 689 N N . GLY A 1 91 ? 12.556 5.002 -3.002 1.00 91.75 91 GLY A N 1
ATOM 690 C CA . GLY A 1 91 ? 11.791 5.271 -1.791 1.00 91.75 91 GLY A CA 1
ATOM 691 C C . GLY A 1 91 ? 10.925 4.089 -1.376 1.00 91.75 91 GLY A C 1
ATOM 692 O O . GLY A 1 91 ? 10.720 3.140 -2.130 1.00 91.75 91 GLY A O 1
ATOM 693 N N . SER A 1 92 ? 10.472 4.122 -0.125 1.00 93.19 92 SER A N 1
ATOM 694 C CA . SER A 1 92 ? 9.673 3.045 0.451 1.00 93.19 92 SER A CA 1
ATOM 695 C C . SER A 1 92 ? 8.925 3.510 1.696 1.00 93.19 92 SER A C 1
ATOM 697 O O . SER A 1 92 ? 9.448 4.290 2.499 1.00 93.19 92 SER A O 1
ATOM 699 N N . SER A 1 93 ? 7.724 2.964 1.899 1.00 91.25 93 SER A N 1
ATOM 700 C CA . SER A 1 93 ? 6.949 3.112 3.135 1.00 91.25 93 SER A CA 1
ATOM 701 C C . SER A 1 93 ? 7.589 2.398 4.334 1.00 91.25 93 SER A C 1
ATOM 703 O O . SER A 1 93 ? 7.234 2.701 5.470 1.00 91.25 93 SER A O 1
ATOM 705 N N . LYS A 1 94 ? 8.564 1.499 4.115 1.00 87.62 94 LYS A N 1
ATOM 706 C CA . LYS A 1 94 ? 9.326 0.823 5.184 1.00 87.62 94 LYS A CA 1
ATOM 707 C C . LYS A 1 94 ? 10.195 1.769 6.008 1.00 87.62 94 LYS A C 1
ATOM 709 O O . LYS A 1 94 ? 10.496 1.478 7.160 1.00 87.62 94 LYS A O 1
ATOM 714 N N . ARG A 1 95 ? 10.621 2.894 5.426 1.00 79.94 95 ARG A N 1
ATOM 715 C CA . ARG A 1 95 ? 11.577 3.816 6.064 1.00 79.94 95 ARG A CA 1
ATOM 716 C C . ARG A 1 95 ? 10.975 4.597 7.231 1.00 79.94 95 ARG A C 1
ATOM 718 O O . ARG A 1 95 ? 11.719 5.181 8.012 1.00 79.94 95 ARG A O 1
ATOM 725 N N . VAL A 1 96 ? 9.647 4.614 7.351 1.00 75.44 96 VAL A N 1
ATOM 726 C CA . VAL A 1 96 ? 8.941 5.305 8.428 1.00 75.44 96 VAL A CA 1
ATOM 727 C C . VAL A 1 96 ? 8.205 4.283 9.279 1.00 75.44 96 VAL A C 1
ATOM 729 O O . VAL A 1 96 ? 7.203 3.710 8.863 1.00 75.44 96 VAL A O 1
ATOM 732 N N . ILE A 1 97 ? 8.692 4.104 10.503 1.00 72.00 97 ILE A N 1
ATOM 733 C CA . ILE A 1 97 ? 7.939 3.489 11.593 1.00 72.00 97 ILE A CA 1
ATOM 734 C C . ILE A 1 97 ? 7.532 4.648 12.502 1.00 72.00 97 ILE A C 1
ATOM 736 O O . ILE A 1 97 ? 8.397 5.209 13.184 1.00 72.00 97 ILE A O 1
ATOM 740 N N . PRO A 1 98 ? 6.257 5.070 12.484 1.00 69.50 98 PRO A N 1
ATOM 741 C CA . PRO A 1 98 ? 5.794 6.140 13.345 1.00 69.50 98 PRO A CA 1
ATOM 742 C C . PRO A 1 98 ? 6.045 5.761 14.807 1.00 69.50 98 PRO A C 1
ATOM 744 O O . PRO A 1 98 ? 5.396 4.867 15.345 1.00 69.50 98 PRO A O 1
ATOM 747 N N . ARG A 1 99 ? 6.964 6.463 15.479 1.00 62.88 99 ARG A N 1
ATOM 748 C CA . ARG A 1 99 ? 6.968 6.526 16.945 1.00 62.88 99 ARG A CA 1
ATOM 749 C C . ARG A 1 99 ? 5.852 7.477 17.356 1.00 62.88 99 ARG A C 1
ATOM 751 O O . ARG A 1 99 ? 6.106 8.600 17.776 1.00 62.88 99 ARG A O 1
ATOM 758 N N . VAL A 1 100 ? 4.605 7.068 17.145 1.00 55.44 100 VAL A N 1
ATOM 759 C CA . VAL A 1 100 ? 3.499 7.745 17.816 1.00 55.44 100 VAL A CA 1
ATOM 760 C C . VAL A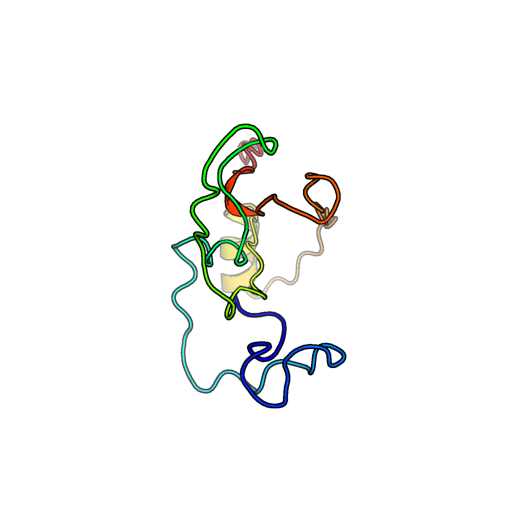 1 100 ? 3.640 7.348 19.277 1.00 55.44 100 VAL A C 1
ATOM 762 O O . VAL A 1 100 ? 3.656 6.157 19.578 1.00 55.44 100 VAL A O 1
ATOM 765 N N . SER A 1 101 ? 3.812 8.322 20.171 1.00 49.47 101 SER A N 1
ATOM 766 C CA . SER A 1 101 ? 3.568 8.096 21.594 1.00 49.47 101 SER A CA 1
ATOM 767 C C . SER A 1 101 ? 2.109 7.669 21.701 1.00 49.47 101 SER A C 1
ATOM 769 O O . SER A 1 101 ? 1.210 8.500 21.610 1.00 49.47 101 SER A O 1
ATOM 771 N N . LEU A 1 102 ? 1.876 6.360 21.771 1.00 52.19 102 LEU A N 1
ATOM 772 C CA . LEU A 1 102 ? 0.564 5.773 22.053 1.00 52.19 102 LEU A CA 1
ATOM 773 C C . LEU A 1 102 ? 0.236 5.848 23.553 1.00 52.19 102 LEU A C 1
ATOM 775 O O . LEU A 1 102 ? -0.785 5.322 23.999 1.00 52.19 102 LEU A O 1
ATOM 779 N N . ASP A 1 103 ? 1.112 6.520 24.297 1.00 43.88 103 ASP A N 1
ATOM 780 C CA . ASP A 1 103 ? 1.025 6.832 25.707 1.00 43.88 103 ASP A CA 1
ATOM 781 C C . ASP A 1 103 ? 0.239 8.146 25.829 1.00 43.88 103 ASP A C 1
ATOM 783 O O . ASP A 1 103 ? 0.803 9.243 25.863 1.00 43.88 103 ASP A O 1
ATOM 787 N N . GLY A 1 104 ? -1.083 8.021 25.769 1.00 44.31 104 GLY A N 1
ATOM 788 C CA . GLY A 1 104 ? -2.037 9.000 26.279 1.00 44.31 104 GLY A CA 1
ATOM 789 C C . GLY A 1 104 ? -2.770 8.391 27.459 1.00 44.31 104 GLY A C 1
ATOM 790 O O . GLY A 1 104 ? -3.121 7.192 27.351 1.00 44.31 104 GLY A O 1
#

InterPro domains:
  IPR002018 Carboxylesterase, type B [PF00135] (1-96)
  IPR050309 Type-B Carboxylesterase/Lipase [PTHR11559] (1-94)